Protein AF-A0A1W9VLD8-F1 (afdb_monomer_lite)

pLDDT: mean 76.05, std 14.59, range [29.97, 93.88]

Radius of gyration: 17.4 Å; chains: 1; bounding box: 50×34×49 Å

Sequence (156 aa):
IGITAYVAAEIGIAAWIVEFLQKVKDFSVIKSSLYLSVYFGFLMIGRLIGSTFVDRSGVYVSKEYSIILPLTGLFLSILFPTMMASASERNPENKGKIFGILFFFAGLGGMLGPWGVGRVAHLYGIKTGMLVPPIFLMILVSTLFIIGRNKKVVKV

Foldseek 3Di:
DLLLLLLLLLLLCLVCQLVCCCPPVVDDSVVSVVVSVVSVVLLVVLQVVLVCVCVVVVPLPPVVCPLVQCVPVSRSSNPLVSVLVNQCVVPVPCSVVSVVVSVVSSVNSNVCNNVQLVVCCVPPNNVRSNVSSVVSVVVSNVVSVVSVVPPPDPDD

Structure (mmCIF, N/CA/C/O backbone):
data_AF-A0A1W9VLD8-F1
#
_entry.id   AF-A0A1W9VLD8-F1
#
loop_
_atom_site.group_PDB
_atom_site.id
_atom_site.type_symbol
_atom_site.label_atom_id
_atom_site.label_alt_id
_atom_site.label_comp_id
_atom_site.label_asym_id
_atom_site.label_entity_id
_atom_site.label_seq_id
_atom_site.pdbx_PDB_ins_code
_atom_site.Cartn_x
_atom_site.Cartn_y
_atom_site.Cartn_z
_atom_site.occupancy
_atom_site.B_iso_or_equiv
_atom_site.auth_seq_id
_atom_site.auth_comp_id
_atom_site.auth_asym_id
_atom_site.auth_atom_id
_atom_site.pdbx_PDB_model_num
ATOM 1 N N . ILE A 1 1 ? -8.960 -10.854 6.981 1.00 67.94 1 ILE A N 1
ATOM 2 C CA . ILE A 1 1 ? -9.071 -10.857 5.498 1.00 67.94 1 ILE A CA 1
ATOM 3 C C . ILE A 1 1 ? -8.883 -9.454 4.929 1.00 67.94 1 ILE A C 1
ATOM 5 O O . ILE A 1 1 ? -7.918 -9.271 4.205 1.00 67.94 1 ILE A O 1
ATOM 9 N N . GLY A 1 2 ? -9.709 -8.462 5.299 1.00 74.44 2 GLY A N 1
ATOM 10 C CA . GLY A 1 2 ? -9.562 -7.082 4.797 1.00 74.44 2 GLY A CA 1
ATOM 11 C C . GLY A 1 2 ? -8.152 -6.494 4.974 1.00 74.44 2 GLY A C 1
ATOM 12 O O . GLY A 1 2 ? -7.536 -6.101 3.992 1.00 74.44 2 GLY A O 1
ATOM 13 N N . ILE A 1 3 ? -7.589 -6.539 6.192 1.00 78.19 3 ILE A N 1
ATOM 14 C CA . ILE A 1 3 ? -6.218 -6.054 6.460 1.00 78.19 3 ILE A CA 1
ATOM 15 C C . ILE A 1 3 ? -5.143 -6.791 5.649 1.00 78.19 3 ILE A C 1
ATOM 17 O O . ILE A 1 3 ? -4.232 -6.170 5.121 1.00 78.19 3 ILE A O 1
ATOM 21 N N . THR A 1 4 ? -5.275 -8.107 5.488 1.00 85.06 4 THR A N 1
ATOM 22 C CA . THR A 1 4 ? -4.343 -8.930 4.708 1.00 85.06 4 THR A CA 1
ATOM 23 C C . THR A 1 4 ? -4.366 -8.547 3.232 1.00 85.06 4 THR A C 1
ATOM 25 O O . THR A 1 4 ? -3.312 -8.358 2.640 1.00 85.06 4 THR A O 1
ATOM 28 N N . ALA A 1 5 ? -5.556 -8.398 2.642 1.00 83.06 5 ALA A N 1
ATOM 29 C CA . ALA A 1 5 ? -5.709 -8.018 1.239 1.00 83.06 5 ALA A CA 1
ATOM 30 C C . ALA A 1 5 ? -5.198 -6.592 0.979 1.00 83.06 5 ALA A C 1
ATOM 32 O O . ALA A 1 5 ? -4.501 -6.358 -0.004 1.00 83.06 5 ALA A O 1
ATOM 33 N N . TYR A 1 6 ? -5.474 -5.662 1.897 1.00 82.94 6 TYR A N 1
ATOM 34 C CA . TYR A 1 6 ? -4.925 -4.307 1.860 1.00 82.94 6 TYR A CA 1
ATOM 35 C C . TYR A 1 6 ? -3.390 -4.311 1.825 1.00 82.94 6 TYR A C 1
ATOM 37 O O . TYR A 1 6 ? -2.797 -3.790 0.881 1.00 82.94 6 TYR A O 1
ATOM 45 N N . VAL A 1 7 ? -2.750 -4.944 2.817 1.00 85.69 7 VAL A N 1
ATOM 46 C CA . VAL A 1 7 ? -1.283 -4.958 2.920 1.00 85.69 7 VAL A CA 1
ATOM 47 C C . VAL A 1 7 ? -0.659 -5.727 1.753 1.00 85.69 7 VAL A C 1
ATOM 49 O O . VAL A 1 7 ? 0.381 -5.321 1.244 1.00 85.69 7 VAL A O 1
ATOM 52 N N . ALA A 1 8 ? -1.308 -6.789 1.265 1.00 86.88 8 ALA A N 1
ATOM 53 C CA . ALA A 1 8 ? -0.861 -7.499 0.069 1.00 86.88 8 ALA A CA 1
ATOM 54 C C . ALA A 1 8 ? -0.858 -6.607 -1.178 1.00 86.88 8 ALA A C 1
ATOM 56 O O . ALA A 1 8 ? 0.100 -6.642 -1.949 1.00 86.88 8 ALA A O 1
ATOM 57 N N . ALA A 1 9 ? -1.892 -5.785 -1.369 1.00 86.12 9 ALA A N 1
ATOM 58 C CA . ALA A 1 9 ? -1.932 -4.842 -2.480 1.00 86.12 9 ALA A CA 1
ATOM 59 C C . ALA A 1 9 ? -0.868 -3.741 -2.331 1.00 86.12 9 ALA A C 1
ATOM 61 O O . ALA A 1 9 ? -0.111 -3.490 -3.267 1.00 86.12 9 ALA A O 1
ATOM 62 N N . GLU A 1 10 ? -0.787 -3.110 -1.156 1.00 85.19 10 GLU A N 1
ATOM 63 C CA . GLU A 1 10 ? 0.147 -2.010 -0.871 1.00 85.19 10 GLU A CA 1
ATOM 64 C C . GLU A 1 10 ? 1.605 -2.454 -1.052 1.00 85.19 10 GLU A C 1
ATOM 66 O O . GLU A 1 10 ? 2.343 -1.908 -1.874 1.00 85.19 10 GLU A O 1
ATOM 71 N N . ILE A 1 11 ? 2.007 -3.507 -0.338 1.00 88.00 11 ILE A N 1
ATOM 72 C CA . ILE A 1 11 ? 3.388 -3.997 -0.351 1.00 88.00 11 ILE A CA 1
ATOM 73 C C . ILE A 1 11 ? 3.711 -4.698 -1.676 1.00 88.00 11 ILE A C 1
ATOM 75 O O . ILE A 1 11 ? 4.834 -4.590 -2.164 1.00 88.00 11 ILE A O 1
ATOM 79 N N . GLY A 1 12 ? 2.732 -5.356 -2.307 1.00 86.38 12 GLY A N 1
ATOM 80 C CA . GLY A 1 12 ? 2.895 -5.958 -3.631 1.00 86.38 12 GLY A CA 1
ATOM 81 C C . GLY A 1 12 ? 3.235 -4.934 -4.716 1.00 86.38 12 GLY A C 1
ATOM 82 O O . GLY A 1 12 ? 4.151 -5.173 -5.502 1.00 86.38 12 GLY A O 1
ATOM 83 N N . ILE A 1 13 ? 2.557 -3.778 -4.733 1.00 87.06 13 ILE A N 1
ATOM 84 C CA . ILE A 1 13 ? 2.878 -2.676 -5.659 1.00 87.06 13 ILE A CA 1
ATOM 85 C C . ILE A 1 13 ? 4.251 -2.100 -5.327 1.00 87.06 13 ILE A C 1
ATOM 87 O O . ILE A 1 13 ? 5.087 -1.980 -6.221 1.00 87.06 13 ILE A O 1
ATOM 91 N N . ALA A 1 14 ? 4.497 -1.769 -4.057 1.00 88.06 14 ALA A N 1
ATOM 92 C CA . ALA A 1 14 ? 5.746 -1.141 -3.635 1.00 88.06 14 ALA A CA 1
ATOM 93 C C . ALA A 1 14 ? 6.980 -1.992 -3.981 1.00 88.06 14 ALA A C 1
ATOM 95 O O . ALA A 1 14 ? 7.992 -1.454 -4.425 1.00 88.06 14 ALA A O 1
ATOM 96 N N . ALA A 1 15 ? 6.884 -3.315 -3.830 1.00 89.19 15 ALA A N 1
ATOM 97 C CA . ALA A 1 15 ? 7.985 -4.231 -4.115 1.00 89.19 15 ALA A CA 1
ATOM 98 C C . ALA A 1 15 ? 8.324 -4.335 -5.613 1.00 89.19 15 ALA A C 1
ATOM 100 O O . ALA A 1 15 ? 9.487 -4.522 -5.957 1.00 89.19 15 ALA A O 1
ATOM 101 N N . TRP A 1 16 ? 7.335 -4.201 -6.504 1.00 89.38 16 TRP A N 1
ATOM 102 C CA . TRP A 1 16 ? 7.502 -4.511 -7.931 1.00 89.38 16 TRP A CA 1
ATOM 103 C C . TRP A 1 16 ? 7.372 -3.308 -8.873 1.00 89.38 16 TRP A C 1
ATOM 105 O O . TRP A 1 16 ? 7.693 -3.429 -10.055 1.00 89.38 16 TRP A O 1
ATOM 115 N N . ILE A 1 17 ? 6.967 -2.131 -8.383 1.00 87.12 17 ILE A N 1
ATOM 116 C CA . ILE A 1 17 ? 6.812 -0.921 -9.210 1.00 87.12 17 ILE A CA 1
ATOM 117 C C . ILE A 1 17 ? 8.125 -0.499 -9.882 1.00 87.12 17 ILE A C 1
ATOM 119 O O . ILE A 1 17 ? 8.116 -0.129 -11.054 1.00 87.12 17 ILE A O 1
ATOM 123 N N . VAL A 1 18 ? 9.258 -0.604 -9.181 1.00 88.94 18 VAL A N 1
ATOM 124 C CA . VAL A 1 18 ? 10.576 -0.248 -9.731 1.00 88.94 18 VAL A CA 1
ATOM 125 C C . VAL A 1 18 ? 10.960 -1.204 -10.854 1.00 88.94 18 VAL A C 1
ATOM 127 O O . VAL A 1 18 ? 11.337 -0.762 -11.936 1.00 88.94 18 VAL A O 1
ATOM 130 N N . GLU A 1 19 ? 10.816 -2.508 -10.625 1.00 87.50 19 GLU A N 1
ATOM 131 C CA . GLU A 1 19 ? 11.157 -3.524 -11.618 1.00 87.50 19 GLU A CA 1
ATOM 132 C C . GLU A 1 19 ? 10.239 -3.453 -12.846 1.00 87.50 19 GLU A C 1
ATOM 134 O O . GLU A 1 19 ? 10.709 -3.563 -13.979 1.00 87.50 19 GLU A O 1
ATOM 139 N N . PHE A 1 20 ? 8.945 -3.187 -12.645 1.00 87.12 20 PHE A N 1
ATOM 140 C CA . PHE A 1 20 ? 8.005 -2.934 -13.733 1.00 87.12 20 PHE A CA 1
ATOM 141 C C . PHE A 1 20 ? 8.412 -1.710 -14.563 1.00 87.12 20 PHE A C 1
ATOM 143 O O . PHE A 1 20 ? 8.457 -1.794 -15.790 1.00 87.12 20 PHE A O 1
ATOM 150 N N . LEU A 1 21 ? 8.748 -0.584 -13.929 1.00 84.94 21 LEU A N 1
ATOM 151 C CA . LEU A 1 21 ? 9.158 0.628 -14.647 1.00 84.94 21 LEU A CA 1
ATOM 152 C C . LEU A 1 21 ? 10.473 0.434 -15.414 1.00 84.94 21 LEU A C 1
ATOM 154 O O . LEU A 1 21 ? 10.600 0.920 -16.536 1.00 84.94 21 LEU A O 1
ATOM 158 N N . GLN A 1 22 ? 11.416 -0.325 -14.861 1.00 87.38 22 GLN A N 1
ATOM 159 C CA . GLN A 1 22 ? 12.677 -0.616 -15.539 1.00 87.38 22 GLN A CA 1
ATOM 160 C C . GLN A 1 22 ? 12.489 -1.578 -16.717 1.00 87.38 22 GLN A C 1
ATOM 162 O O . GLN A 1 22 ? 12.915 -1.270 -17.821 1.00 87.38 22 GLN A O 1
ATOM 167 N N . LYS A 1 23 ? 11.827 -2.725 -16.513 1.00 84.81 23 LYS A N 1
ATOM 168 C CA . LYS A 1 23 ? 11.756 -3.800 -17.521 1.00 84.81 23 LYS A CA 1
ATOM 169 C C . LYS A 1 23 ? 10.638 -3.638 -18.551 1.00 84.81 23 LYS A C 1
ATOM 171 O O . LYS A 1 23 ? 10.687 -4.277 -19.596 1.00 84.81 23 LYS A O 1
ATOM 176 N N . VAL A 1 24 ? 9.593 -2.864 -18.252 1.00 83.69 24 VAL A N 1
ATOM 177 C CA . VAL A 1 24 ? 8.439 -2.685 -19.158 1.00 83.69 24 VAL A CA 1
ATOM 178 C C . VAL A 1 24 ? 8.418 -1.305 -19.804 1.00 83.69 24 VAL A C 1
ATOM 180 O O . VAL A 1 24 ? 7.907 -1.165 -20.915 1.00 83.69 24 VAL A O 1
ATOM 183 N N . LYS A 1 25 ? 8.892 -0.280 -19.092 1.00 77.62 25 LYS A N 1
ATOM 184 C CA . LYS A 1 25 ? 8.874 1.112 -19.560 1.00 77.62 25 LYS A CA 1
ATOM 185 C C . LYS A 1 25 ? 10.266 1.632 -19.938 1.00 77.62 25 LYS A C 1
ATOM 187 O O . LYS A 1 25 ? 10.347 2.787 -20.341 1.00 77.62 25 LYS A O 1
ATOM 192 N N . ASP A 1 26 ? 11.316 0.811 -19.809 1.00 83.31 26 ASP A N 1
ATOM 193 C CA . ASP A 1 26 ? 12.721 1.159 -20.085 1.00 83.31 26 ASP A CA 1
ATOM 194 C C . ASP A 1 26 ? 13.187 2.427 -19.344 1.00 83.31 26 ASP A C 1
ATOM 196 O O . ASP A 1 26 ? 13.987 3.229 -19.833 1.00 83.31 26 ASP A O 1
ATOM 200 N N . PHE A 1 27 ? 12.654 2.656 -18.140 1.00 86.25 27 PHE A N 1
ATOM 201 C CA . PHE A 1 27 ? 13.038 3.805 -17.326 1.00 86.25 27 PHE A CA 1
ATOM 202 C C . PHE A 1 27 ? 14.368 3.557 -16.617 1.00 86.25 27 PHE A C 1
ATOM 204 O O . PHE A 1 27 ? 14.668 2.452 -16.170 1.00 86.25 27 PHE A O 1
ATOM 211 N N . SER A 1 28 ? 15.153 4.624 -16.436 1.00 89.69 28 SER A N 1
ATOM 212 C CA . SER A 1 28 ? 16.390 4.546 -15.659 1.00 89.69 28 SER A CA 1
ATOM 213 C C . SER A 1 28 ? 16.116 4.192 -14.194 1.00 89.69 28 SER A C 1
ATOM 215 O O . SER A 1 28 ? 15.028 4.442 -13.659 1.00 89.69 28 SER A O 1
ATOM 217 N N . VAL A 1 29 ? 17.139 3.660 -13.518 1.00 88.19 29 VAL A N 1
ATOM 218 C CA . VAL A 1 29 ? 17.086 3.338 -12.083 1.00 88.19 29 VAL A CA 1
ATOM 219 C C . VAL A 1 29 ? 16.680 4.568 -11.267 1.00 88.19 29 VAL A C 1
ATOM 221 O O . VAL A 1 29 ? 15.807 4.476 -10.412 1.00 88.19 29 VAL A O 1
ATOM 224 N N . ILE A 1 30 ? 17.229 5.742 -11.600 1.00 89.69 30 ILE A N 1
ATOM 225 C CA . ILE A 1 30 ? 16.951 7.006 -10.900 1.00 89.69 30 ILE A CA 1
ATOM 226 C C . ILE A 1 30 ? 15.476 7.400 -11.037 1.00 89.69 30 ILE A C 1
ATOM 228 O O . ILE A 1 30 ? 14.821 7.680 -10.033 1.00 89.69 30 ILE A O 1
ATOM 232 N N . LYS A 1 31 ? 14.927 7.383 -12.263 1.00 82.50 31 LYS A N 1
ATOM 233 C CA . LYS A 1 31 ? 13.511 7.712 -12.489 1.00 82.50 31 LYS A CA 1
ATOM 234 C C . LYS A 1 31 ? 12.601 6.718 -11.766 1.00 82.50 31 LYS A C 1
ATOM 236 O O . LYS A 1 31 ? 11.660 7.133 -11.103 1.00 82.50 31 LYS A O 1
ATOM 241 N N . SER A 1 32 ? 12.903 5.424 -11.836 1.00 83.88 32 SER A N 1
ATOM 242 C CA . SER A 1 32 ? 12.084 4.369 -11.221 1.00 83.88 32 SER A CA 1
ATOM 243 C C . SER A 1 32 ? 12.075 4.445 -9.690 1.00 83.88 32 SER A C 1
ATOM 245 O O . SER A 1 32 ? 11.014 4.342 -9.076 1.00 83.88 32 SER A O 1
ATOM 247 N N . SER A 1 33 ? 13.228 4.704 -9.069 1.00 87.00 33 SER A N 1
ATOM 248 C CA . SER A 1 33 ? 13.322 4.917 -7.621 1.00 87.00 33 SER A CA 1
ATOM 249 C C . SER A 1 33 ? 12.602 6.190 -7.176 1.00 87.00 33 SER A C 1
ATOM 251 O O . SER A 1 33 ? 11.979 6.193 -6.118 1.00 87.00 33 SER A O 1
ATOM 253 N N . LEU A 1 34 ? 12.608 7.251 -7.995 1.00 90.31 34 LEU A N 1
ATOM 254 C CA . LEU A 1 34 ? 11.814 8.450 -7.722 1.00 90.31 34 LEU A CA 1
ATOM 255 C C . LEU A 1 34 ? 10.312 8.131 -7.676 1.00 90.31 34 LEU A C 1
ATOM 257 O O . LEU A 1 34 ? 9.637 8.585 -6.758 1.00 90.31 34 LEU A O 1
ATOM 261 N N . TYR A 1 35 ? 9.789 7.321 -8.605 1.00 84.81 35 TYR A N 1
ATOM 262 C CA . TYR A 1 35 ? 8.383 6.890 -8.566 1.00 84.81 35 TYR A CA 1
ATOM 263 C C . TYR A 1 35 ? 8.044 6.097 -7.297 1.00 84.81 35 TYR A C 1
ATOM 265 O O . TYR A 1 35 ? 6.966 6.295 -6.738 1.00 84.81 35 TYR A O 1
ATOM 273 N N . LEU A 1 36 ? 8.951 5.243 -6.809 1.00 88.06 36 LEU A N 1
ATOM 274 C CA . LEU A 1 36 ? 8.767 4.538 -5.535 1.00 88.06 36 LEU A CA 1
ATOM 275 C C . LEU A 1 36 ? 8.727 5.510 -4.345 1.00 88.06 36 LEU A C 1
ATOM 277 O O . LEU A 1 36 ? 7.856 5.401 -3.481 1.00 88.06 36 LEU A O 1
ATOM 281 N N . SER A 1 37 ? 9.627 6.492 -4.314 1.00 89.12 37 SER A N 1
ATOM 282 C CA . SER A 1 37 ? 9.623 7.534 -3.281 1.00 89.12 37 SER A CA 1
ATOM 283 C C . SER A 1 37 ? 8.343 8.364 -3.321 1.00 89.12 37 SER A C 1
ATOM 285 O O . SER A 1 37 ? 7.747 8.628 -2.281 1.00 89.12 37 SER A O 1
ATOM 287 N N . VAL A 1 38 ? 7.883 8.734 -4.519 1.00 87.44 38 VAL A N 1
ATOM 288 C CA . VAL A 1 38 ? 6.614 9.443 -4.722 1.00 87.44 38 VAL A CA 1
ATOM 289 C C . VAL A 1 38 ? 5.441 8.587 -4.242 1.00 87.44 38 VAL A C 1
ATOM 291 O O . VAL A 1 38 ? 4.581 9.106 -3.537 1.00 87.44 38 VAL A O 1
ATOM 294 N N . TYR A 1 39 ? 5.426 7.284 -4.538 1.00 86.00 39 TYR A N 1
ATOM 295 C CA . TYR A 1 39 ? 4.402 6.355 -4.050 1.00 86.00 39 TYR A CA 1
ATOM 296 C C . TYR A 1 39 ? 4.289 6.386 -2.517 1.00 86.00 39 TYR A C 1
ATOM 298 O O . TYR A 1 39 ? 3.206 6.644 -1.988 1.00 86.00 39 TYR A O 1
ATOM 306 N N . PHE A 1 40 ? 5.402 6.215 -1.796 1.00 85.12 40 PHE A N 1
ATOM 307 C CA . PHE A 1 40 ? 5.394 6.293 -0.331 1.00 85.12 40 PHE A CA 1
ATOM 308 C C . PHE A 1 40 ? 5.128 7.709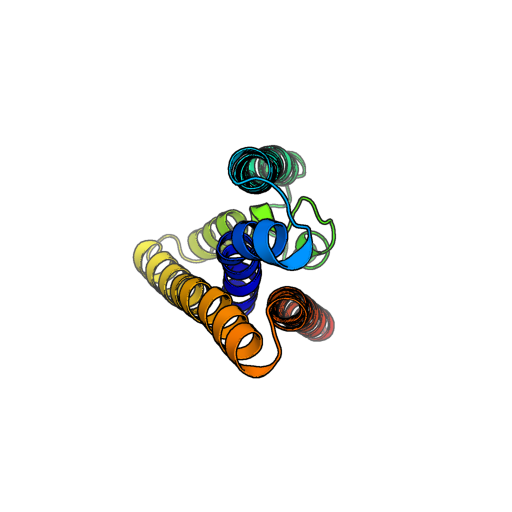 0.198 1.00 85.12 40 PHE A C 1
ATOM 310 O O . PHE A 1 40 ? 4.497 7.856 1.244 1.00 85.12 40 PHE A O 1
ATOM 317 N N . GLY A 1 41 ? 5.553 8.749 -0.522 1.00 85.94 41 GLY A N 1
ATOM 318 C CA . GLY A 1 41 ? 5.273 10.144 -0.183 1.00 85.94 41 GLY A CA 1
ATOM 319 C C . GLY A 1 41 ? 3.778 10.456 -0.218 1.00 85.94 41 GLY A C 1
ATOM 320 O O . GLY A 1 41 ? 3.227 10.951 0.763 1.00 85.94 41 GLY A O 1
ATOM 321 N N . PHE A 1 42 ? 3.090 10.087 -1.301 1.00 83.25 42 PHE A N 1
ATOM 322 C CA . PHE A 1 42 ? 1.632 10.205 -1.392 1.00 83.25 42 PHE A CA 1
ATOM 323 C C . PHE A 1 42 ? 0.921 9.358 -0.339 1.00 83.25 42 PHE A C 1
ATOM 325 O O . PHE A 1 42 ? -0.075 9.800 0.231 1.00 83.25 42 PHE A O 1
ATOM 332 N N . LEU A 1 43 ? 1.447 8.170 -0.039 1.00 81.81 43 LEU A N 1
ATOM 333 C CA . LEU A 1 43 ? 0.904 7.303 1.000 1.00 81.81 43 LEU A CA 1
ATOM 334 C C . LEU A 1 43 ? 1.012 7.941 2.392 1.00 81.81 43 LEU A C 1
ATOM 336 O O . LEU A 1 43 ? 0.056 7.905 3.165 1.00 81.81 43 LEU A O 1
ATOM 340 N N . MET A 1 44 ? 2.143 8.575 2.699 1.00 83.25 44 MET A N 1
ATOM 341 C CA . MET A 1 44 ? 2.356 9.310 3.946 1.00 83.25 44 MET A CA 1
ATOM 342 C C . MET A 1 44 ? 1.433 10.526 4.051 1.00 83.25 44 MET A C 1
ATOM 344 O O . MET A 1 44 ? 0.775 10.708 5.074 1.00 83.25 44 MET A O 1
ATOM 348 N N . ILE A 1 45 ? 1.337 11.324 2.985 1.00 83.12 45 ILE A N 1
ATOM 349 C CA . ILE A 1 45 ? 0.430 12.478 2.921 1.00 83.12 45 ILE A CA 1
ATOM 350 C C . ILE A 1 45 ? -1.019 12.019 3.118 1.00 83.12 45 ILE A C 1
ATOM 352 O O . ILE A 1 45 ? -1.758 12.622 3.895 1.00 83.12 45 ILE A O 1
ATOM 356 N N . GLY A 1 46 ? -1.412 10.914 2.480 1.00 77.31 46 GLY A N 1
ATOM 357 C CA . GLY A 1 46 ? -2.742 10.338 2.639 1.00 77.31 46 GLY A CA 1
ATOM 358 C C . GLY A 1 46 ? -3.040 9.873 4.054 1.00 77.31 46 GLY A C 1
ATOM 359 O O . GLY A 1 46 ? -4.139 10.118 4.550 1.00 77.31 46 GLY A O 1
ATOM 360 N N . ARG A 1 47 ? -2.049 9.301 4.744 1.00 78.69 47 ARG A N 1
ATOM 361 C CA . ARG A 1 47 ? -2.179 8.937 6.160 1.00 78.69 47 ARG A CA 1
ATOM 362 C C . ARG A 1 47 ? -2.417 10.160 7.037 1.00 78.69 47 ARG A C 1
ATOM 364 O O . ARG A 1 47 ? -3.323 10.116 7.860 1.00 78.69 47 ARG A O 1
ATOM 371 N N . LEU A 1 48 ? -1.654 11.237 6.842 1.00 77.38 48 LEU A N 1
ATOM 372 C CA . LEU A 1 48 ? -1.755 12.454 7.657 1.00 77.38 48 LEU A CA 1
ATOM 373 C C . LEU A 1 48 ? -3.068 13.212 7.425 1.00 77.38 48 LEU A C 1
ATOM 375 O O . LEU A 1 48 ? -3.737 13.602 8.382 1.00 77.38 48 LEU A O 1
ATOM 379 N N . ILE A 1 49 ? -3.448 13.410 6.158 1.00 76.06 49 ILE A N 1
ATOM 380 C CA . ILE A 1 49 ? -4.686 14.115 5.792 1.00 76.06 49 ILE A CA 1
ATOM 381 C C . ILE A 1 49 ? -5.901 13.267 6.164 1.00 76.06 49 ILE A C 1
ATOM 383 O O . ILE A 1 49 ? -6.873 13.778 6.715 1.00 76.06 49 ILE A O 1
ATOM 387 N N . GLY A 1 50 ? -5.845 11.961 5.899 1.00 69.44 50 GLY A N 1
ATOM 388 C CA . GLY A 1 50 ? -6.908 11.043 6.278 1.00 69.44 50 GLY A CA 1
ATOM 389 C C . GLY A 1 50 ? -7.120 11.018 7.790 1.00 69.44 50 GLY A C 1
ATOM 390 O O . GLY A 1 50 ? -8.267 10.971 8.227 1.00 69.44 50 GLY A O 1
ATOM 391 N N . SER A 1 51 ? -6.046 11.066 8.593 1.00 67.81 51 SER A N 1
ATOM 392 C CA . SER A 1 51 ? -6.159 10.903 10.048 1.00 67.81 51 SER A CA 1
ATOM 393 C C . SER A 1 51 ? -6.753 12.144 10.659 1.00 67.81 51 SER A C 1
ATOM 395 O O . SER A 1 51 ? -7.745 12.053 11.369 1.00 67.81 51 SER A O 1
ATOM 397 N N . THR A 1 52 ? -6.259 13.311 10.248 1.00 68.56 52 THR A N 1
ATOM 398 C CA . THR A 1 52 ? -6.873 14.580 10.638 1.00 68.56 52 THR A CA 1
ATOM 399 C C . THR A 1 52 ? -8.317 14.698 10.163 1.00 68.56 52 THR A C 1
ATOM 401 O O . THR A 1 52 ? -9.132 15.253 10.893 1.00 68.56 52 THR A O 1
ATOM 404 N N . PHE A 1 53 ? -8.681 14.172 8.988 1.00 66.31 53 PHE A N 1
ATOM 405 C CA . PHE A 1 53 ? -10.075 14.178 8.540 1.00 66.31 53 PHE A CA 1
ATOM 406 C C . PHE A 1 53 ? -10.970 13.281 9.405 1.00 66.31 53 PHE A C 1
ATOM 408 O O . PHE A 1 53 ? -12.060 13.705 9.786 1.00 66.31 53 PHE A O 1
ATOM 415 N N . VAL A 1 54 ? -10.524 12.069 9.751 1.00 64.31 54 VAL A N 1
ATOM 416 C CA . VAL A 1 54 ? -11.265 11.140 10.627 1.00 64.31 54 VAL A CA 1
ATOM 417 C C . VAL A 1 54 ? -11.400 11.706 12.042 1.00 64.31 54 VAL A C 1
ATOM 419 O O . VAL A 1 54 ? -12.507 11.730 12.579 1.00 64.31 54 VAL A O 1
ATOM 422 N N . ASP A 1 55 ? -10.315 12.247 12.596 1.00 63.75 55 ASP A N 1
ATOM 423 C CA . ASP A 1 55 ? -10.296 12.847 13.932 1.00 63.75 55 ASP A CA 1
ATOM 424 C C . ASP A 1 55 ? -11.200 14.091 13.997 1.00 63.75 55 ASP A C 1
ATOM 426 O O . ASP A 1 55 ? -11.945 14.285 14.956 1.00 63.75 55 ASP A O 1
ATOM 430 N N . ARG A 1 56 ? -11.195 14.928 12.948 1.00 62.56 56 ARG A N 1
ATOM 431 C CA . ARG A 1 56 ? -11.968 16.182 12.902 1.00 62.56 56 ARG A CA 1
ATOM 432 C C . ARG A 1 56 ? -13.438 15.985 12.548 1.00 62.56 56 ARG A C 1
ATOM 434 O O . ARG A 1 56 ? -14.270 16.772 12.986 1.00 62.56 56 ARG A O 1
ATOM 441 N N . SER A 1 57 ? -13.768 14.959 11.765 1.00 55.06 57 SER A N 1
ATOM 442 C CA . SER A 1 57 ? -15.161 14.609 11.447 1.00 55.06 57 SER A CA 1
ATOM 443 C C . SER A 1 57 ? -15.875 13.899 12.599 1.00 55.06 57 SER A C 1
ATOM 445 O O . SER A 1 57 ? -17.068 13.625 12.490 1.00 55.06 57 SER A O 1
ATOM 447 N N . GLY A 1 58 ? -15.177 13.603 13.705 1.00 51.66 58 GLY A N 1
ATOM 448 C CA . GLY A 1 58 ? -15.760 12.894 14.840 1.00 51.66 58 GLY A CA 1
ATOM 449 C C . GLY A 1 58 ? -16.253 11.497 14.464 1.00 51.66 58 GLY A C 1
ATOM 450 O O . GLY A 1 58 ? -17.063 10.921 15.191 1.00 51.66 58 GLY A O 1
ATOM 451 N N . VAL A 1 59 ? -15.773 10.935 13.344 1.00 52.84 59 VAL A N 1
ATOM 452 C CA . VAL A 1 59 ? -16.041 9.551 12.938 1.00 52.84 59 VAL A CA 1
ATOM 453 C C . VAL A 1 59 ? -15.169 8.650 13.812 1.00 52.84 59 VAL A C 1
ATOM 455 O O . VAL A 1 59 ? -14.279 7.939 13.350 1.00 52.84 59 VAL A O 1
ATOM 458 N N . TYR A 1 60 ? -15.456 8.673 15.113 1.00 51.50 60 TYR A N 1
ATOM 459 C CA . TYR A 1 60 ? -15.098 7.649 16.081 1.00 51.50 60 TYR A CA 1
ATOM 460 C C . TYR A 1 60 ? -15.839 6.379 15.697 1.00 51.50 60 TYR A C 1
ATOM 462 O O . TYR A 1 60 ? -16.867 6.048 16.276 1.00 51.50 60 TYR A O 1
ATOM 470 N N . VAL A 1 61 ? -15.376 5.743 14.622 1.00 50.94 61 VAL A N 1
ATOM 471 C CA . VAL A 1 61 ? -15.761 4.425 14.117 1.00 50.94 61 VAL A CA 1
ATOM 472 C C . VAL A 1 61 ? -17.202 4.042 14.461 1.00 50.94 61 VAL A C 1
ATOM 474 O O . VAL A 1 61 ? -17.494 2.963 14.984 1.00 50.94 61 VAL A O 1
ATOM 477 N N . SER A 1 62 ? -18.143 4.926 14.135 1.00 40.16 62 SER A N 1
ATOM 478 C CA . SER A 1 62 ? -19.540 4.545 14.069 1.00 40.16 62 SER A CA 1
ATOM 479 C C . SER A 1 62 ? -19.568 3.517 12.946 1.00 40.16 62 SER A C 1
ATOM 481 O O . SER A 1 62 ? -19.167 3.818 11.818 1.00 40.16 62 SER A O 1
ATOM 483 N N . LYS A 1 63 ? -19.982 2.279 13.252 1.00 49.97 63 LYS A N 1
ATOM 484 C CA . LYS A 1 63 ? -20.039 1.126 12.322 1.00 49.97 63 LYS A CA 1
ATOM 485 C C . LYS A 1 63 ? -20.662 1.460 10.954 1.00 49.97 63 LYS A C 1
ATOM 487 O O . LYS A 1 63 ? -20.583 0.662 10.023 1.00 49.97 63 LYS A O 1
ATOM 492 N N . GLU A 1 64 ? -21.361 2.581 10.852 1.00 46.22 64 GLU A N 1
ATOM 493 C CA . GLU A 1 64 ? -22.059 3.150 9.703 1.00 46.22 64 GLU A CA 1
ATOM 494 C C . GLU A 1 64 ? -21.135 3.638 8.581 1.00 46.22 64 GLU A C 1
ATOM 496 O O . GLU A 1 64 ? -21.424 3.327 7.428 1.00 46.22 64 GLU A O 1
ATOM 501 N N . TYR A 1 65 ? -19.983 4.250 8.884 1.00 47.41 65 TYR A N 1
ATOM 502 C CA . TYR A 1 65 ? -19.139 4.906 7.866 1.00 47.41 65 TYR A CA 1
ATOM 503 C C . TYR A 1 65 ? -17.880 4.119 7.454 1.00 47.41 65 TYR A C 1
ATOM 505 O O . TYR A 1 65 ? -17.179 4.521 6.524 1.00 47.41 65 TYR A O 1
ATOM 513 N N . SER A 1 66 ? -17.619 2.948 8.057 1.00 52.50 66 SER A N 1
ATOM 514 C CA . SER A 1 66 ? -16.458 2.088 7.730 1.00 52.50 66 SER A CA 1
ATOM 515 C C . SER A 1 66 ? -16.403 1.607 6.271 1.00 52.50 66 SER A C 1
ATOM 517 O O . SER A 1 66 ? -15.365 1.121 5.835 1.00 52.50 66 SER A O 1
ATOM 519 N N . ILE A 1 67 ? -17.504 1.718 5.524 1.00 53.47 67 ILE A N 1
ATOM 520 C CA . ILE A 1 67 ? -17.605 1.305 4.114 1.00 53.47 67 ILE A CA 1
ATOM 521 C C . ILE A 1 67 ? -17.265 2.425 3.137 1.00 53.47 67 ILE A C 1
ATOM 523 O O . ILE A 1 67 ? -16.829 2.135 2.029 1.00 53.47 67 ILE A O 1
ATOM 527 N N . ILE A 1 68 ? -17.449 3.684 3.533 1.00 51.00 68 ILE A N 1
ATOM 528 C CA . ILE A 1 68 ? -17.244 4.841 2.651 1.00 51.00 68 ILE A CA 1
ATOM 529 C C . ILE A 1 68 ? -15.776 5.282 2.692 1.00 51.00 68 ILE A C 1
ATOM 531 O O . ILE A 1 68 ? -15.211 5.633 1.660 1.00 51.00 68 ILE A O 1
ATOM 535 N N . LEU A 1 69 ? -15.133 5.161 3.859 1.00 53.94 69 LEU A N 1
ATOM 536 C CA . LEU A 1 69 ? -13.716 5.479 4.064 1.00 53.94 69 LEU A CA 1
ATOM 537 C C . LEU A 1 69 ? -12.760 4.774 3.078 1.00 53.94 69 LEU A C 1
ATOM 539 O O . LEU A 1 69 ? -11.917 5.450 2.512 1.00 53.94 69 LEU A O 1
ATOM 543 N N . PRO A 1 70 ? -12.863 3.466 2.789 1.00 53.97 70 PRO A N 1
ATOM 544 C CA . PRO A 1 70 ? -11.920 2.776 1.903 1.00 53.97 70 PRO A CA 1
ATOM 545 C C . PRO A 1 70 ? -12.077 3.122 0.409 1.00 53.97 70 PRO A C 1
ATOM 547 O O . PRO A 1 70 ? -11.173 2.838 -0.374 1.00 53.97 70 PRO A O 1
ATOM 550 N N . LEU A 1 71 ? -13.225 3.680 -0.004 1.00 51.00 71 LEU A N 1
ATOM 551 C CA . LEU A 1 71 ? -13.568 3.935 -1.414 1.00 51.00 71 LEU A CA 1
ATOM 552 C C . LEU A 1 71 ? -12.943 5.223 -1.964 1.00 51.00 71 LEU A C 1
ATOM 554 O O . LEU A 1 71 ? -12.731 5.357 -3.168 1.00 51.00 71 LEU A O 1
ATOM 558 N N . THR A 1 72 ? -12.607 6.169 -1.097 1.00 53.50 72 THR A N 1
ATOM 559 C CA . THR A 1 72 ? -11.864 7.374 -1.460 1.00 53.50 72 THR A CA 1
ATOM 560 C C . THR A 1 72 ? -10.372 7.026 -1.543 1.00 53.50 72 THR A C 1
ATOM 562 O O . THR A 1 72 ? -9.757 6.739 -0.527 1.00 53.50 72 THR A O 1
ATOM 565 N N . GLY A 1 73 ? -9.761 7.020 -2.734 1.00 51.19 73 GLY A N 1
ATOM 566 C CA . GLY A 1 73 ? -8.409 6.468 -2.981 1.00 51.19 73 GLY A CA 1
ATOM 567 C C . GLY A 1 73 ? -7.249 7.001 -2.113 1.00 51.19 73 GLY A C 1
ATOM 568 O O . GLY A 1 73 ? -6.236 6.323 -1.970 1.00 51.19 73 GLY A O 1
ATOM 569 N N . LEU A 1 74 ? -7.408 8.161 -1.468 1.00 54.22 74 LEU A N 1
ATOM 570 C CA . LEU A 1 74 ? -6.487 8.714 -0.458 1.00 54.22 74 LEU A CA 1
ATOM 571 C C . LEU A 1 74 ? -6.509 7.942 0.884 1.00 54.22 74 LEU A C 1
ATOM 573 O O . LEU A 1 74 ? -5.531 7.941 1.631 1.00 54.22 74 LEU A O 1
ATOM 577 N N . PHE A 1 75 ? -7.597 7.226 1.165 1.00 54.78 75 PHE A N 1
ATOM 578 C CA . PHE A 1 75 ? -7.925 6.607 2.450 1.00 54.78 75 PHE A CA 1
ATOM 579 C C . PHE A 1 75 ? -7.653 5.097 2.511 1.00 54.78 75 PHE A C 1
ATOM 581 O O . PHE A 1 75 ? -7.748 4.512 3.586 1.00 54.78 75 PHE A O 1
ATOM 588 N N . LEU A 1 76 ? -7.233 4.445 1.419 1.00 59.72 76 LEU A N 1
ATOM 589 C CA . LEU A 1 76 ? -6.629 3.109 1.542 1.00 59.72 76 LEU A CA 1
ATOM 590 C C . LEU A 1 76 ? -5.426 3.178 2.498 1.00 59.72 76 LEU A C 1
ATOM 592 O O . LEU A 1 76 ? -5.300 2.344 3.388 1.00 59.72 76 LEU A O 1
ATOM 596 N N . SER A 1 77 ? -4.630 4.249 2.398 1.00 65.81 77 SER A N 1
ATOM 597 C CA . SER A 1 77 ? -3.439 4.483 3.224 1.00 65.81 77 SER A CA 1
ATOM 598 C C . SER A 1 77 ? -3.710 4.521 4.738 1.00 65.81 77 SER A C 1
ATOM 600 O O . SER A 1 77 ? -2.823 4.164 5.521 1.00 65.81 77 SER A O 1
ATOM 602 N N . ILE A 1 78 ? -4.922 4.918 5.161 1.00 70.31 78 ILE A N 1
ATOM 603 C CA . ILE A 1 78 ? -5.293 5.055 6.576 1.00 70.31 78 ILE A CA 1
ATOM 604 C C . ILE A 1 78 ? -5.963 3.818 7.175 1.00 70.31 78 ILE A C 1
ATOM 606 O O . ILE A 1 78 ? -6.137 3.725 8.390 1.00 70.31 78 ILE A O 1
ATOM 610 N N . LEU A 1 79 ? -6.299 2.820 6.357 1.00 72.31 79 LEU A N 1
ATOM 611 C CA . LEU A 1 79 ? -6.983 1.626 6.847 1.00 72.31 79 LEU A CA 1
ATOM 612 C C . LEU A 1 79 ? -6.224 0.951 7.986 1.00 72.31 79 LEU A C 1
ATOM 614 O O . LEU A 1 79 ? -6.839 0.519 8.957 1.00 72.31 79 LEU A O 1
ATOM 618 N N . PHE A 1 80 ? -4.896 0.895 7.896 1.00 75.25 80 PHE A N 1
ATOM 619 C CA . PHE A 1 80 ? -4.072 0.274 8.924 1.00 75.25 80 PHE A CA 1
ATOM 620 C C . PHE A 1 80 ? -4.185 0.976 10.295 1.00 75.25 80 PHE A C 1
ATOM 622 O O . PHE A 1 80 ? -4.656 0.329 11.236 1.00 75.25 80 PHE A O 1
ATOM 629 N N . PRO A 1 81 ? -3.836 2.272 10.455 1.00 72.25 81 PRO A N 1
ATOM 630 C CA . PRO A 1 81 ? -3.954 2.950 11.748 1.00 72.25 81 PRO A CA 1
ATOM 631 C C . PRO A 1 81 ? -5.400 3.042 12.258 1.00 72.25 81 PRO A C 1
ATOM 633 O O . PRO A 1 81 ? -5.617 2.848 13.452 1.00 72.25 81 PRO A O 1
ATOM 636 N N . THR A 1 82 ? -6.402 3.241 11.394 1.00 74.00 82 THR A N 1
ATOM 637 C CA . THR A 1 82 ? -7.810 3.292 11.833 1.00 74.00 82 THR A CA 1
ATOM 638 C C . THR A 1 82 ? -8.319 1.933 12.316 1.00 74.00 82 THR A C 1
ATOM 640 O O . THR A 1 82 ? -9.015 1.867 13.329 1.00 74.00 82 THR A O 1
ATOM 643 N N . MET A 1 83 ? -7.963 0.829 11.645 1.00 72.94 83 MET A N 1
ATOM 644 C CA . MET A 1 83 ? -8.307 -0.516 12.129 1.00 72.94 83 MET A CA 1
ATOM 645 C C . MET A 1 83 ? -7.638 -0.812 13.471 1.00 72.94 83 MET A C 1
ATOM 647 O O . MET A 1 83 ? -8.280 -1.387 14.349 1.00 72.94 83 MET A O 1
ATOM 651 N N . MET A 1 84 ? -6.379 -0.405 13.642 1.00 75.25 84 MET A N 1
ATOM 652 C CA . MET A 1 84 ? -5.641 -0.571 14.895 1.00 75.25 84 MET A CA 1
ATOM 653 C C . MET A 1 84 ? -6.289 0.225 16.031 1.00 75.25 84 MET A C 1
ATOM 655 O O . MET A 1 84 ? -6.581 -0.350 17.080 1.00 75.25 84 MET A O 1
ATOM 659 N N . ALA A 1 85 ? -6.584 1.508 15.804 1.00 74.94 85 ALA A N 1
ATOM 660 C CA . ALA A 1 85 ? -7.278 2.362 16.764 1.00 74.94 85 ALA A CA 1
ATOM 661 C C . ALA A 1 85 ? -8.634 1.755 17.156 1.00 74.94 85 ALA A C 1
ATOM 663 O O . ALA A 1 85 ? -8.832 1.408 18.322 1.00 74.94 85 ALA A O 1
ATOM 664 N N . SER A 1 86 ? -9.493 1.471 16.169 1.00 69.94 86 SER A N 1
ATOM 665 C CA . SER A 1 86 ? -10.827 0.898 16.390 1.00 69.94 86 SER A CA 1
ATOM 666 C C . SER A 1 86 ? -10.804 -0.422 17.155 1.00 69.94 86 SER A C 1
ATOM 668 O O . SER A 1 86 ? -11.632 -0.664 18.036 1.00 69.94 86 SER A O 1
ATOM 670 N N . ALA A 1 87 ? -9.878 -1.313 16.801 1.00 73.44 87 ALA A N 1
ATOM 671 C CA . ALA A 1 87 ? -9.784 -2.610 17.445 1.00 73.44 87 ALA A CA 1
ATOM 672 C C . ALA A 1 87 ? -9.288 -2.472 18.892 1.00 73.44 87 ALA A C 1
ATOM 674 O O . ALA A 1 87 ? -9.805 -3.153 19.775 1.00 73.44 87 ALA A O 1
ATOM 675 N N . SER A 1 88 ? -8.336 -1.568 19.147 1.00 71.75 88 SER A N 1
ATOM 676 C CA . SER A 1 88 ? -7.773 -1.332 20.482 1.00 71.75 88 SER A CA 1
ATOM 677 C C . SER A 1 88 ? -8.725 -0.612 21.443 1.00 71.75 88 SER A C 1
ATOM 679 O O . SER A 1 88 ? -8.661 -0.848 22.649 1.00 71.75 88 SER A O 1
ATOM 681 N N . GLU A 1 89 ? -9.630 0.221 20.924 1.00 74.50 89 GLU A N 1
ATOM 682 C CA . GLU A 1 89 ? -10.650 0.923 21.715 1.00 74.50 89 GLU A CA 1
ATOM 683 C C . GLU A 1 89 ? -11.758 -0.018 22.198 1.00 74.50 89 GLU A C 1
ATOM 685 O O . GLU A 1 89 ? -12.289 0.166 23.289 1.00 74.50 89 GLU A O 1
ATOM 690 N N . ARG A 1 90 ? -12.083 -1.065 21.426 1.00 69.44 90 ARG A N 1
ATOM 691 C CA . ARG A 1 90 ? -13.138 -2.025 21.795 1.00 69.44 90 ARG A CA 1
ATOM 692 C C . ARG A 1 90 ? -12.784 -2.915 22.980 1.00 69.44 90 ARG A C 1
ATOM 694 O O . ARG A 1 90 ? -13.695 -3.386 23.644 1.00 69.44 90 ARG A O 1
ATOM 701 N N . ASN A 1 91 ? -11.499 -3.175 23.225 1.00 70.62 91 ASN A N 1
ATOM 702 C CA . ASN A 1 91 ? -11.045 -3.946 24.388 1.00 70.62 91 ASN A CA 1
ATOM 703 C C . ASN A 1 91 ? -9.738 -3.349 24.943 1.00 70.62 91 ASN A C 1
ATOM 705 O O . ASN A 1 91 ? -8.647 -3.851 24.640 1.00 70.62 91 ASN A O 1
ATOM 709 N N . PRO A 1 92 ? -9.829 -2.287 25.766 1.00 71.69 92 PRO A N 1
ATOM 710 C CA . PRO A 1 92 ? -8.665 -1.562 26.280 1.00 71.69 92 PRO A CA 1
ATOM 711 C C . PRO A 1 92 ? -7.720 -2.414 27.140 1.00 71.69 92 PRO A C 1
ATOM 713 O O . PRO A 1 92 ? -6.527 -2.130 27.204 1.00 71.69 92 PRO A O 1
ATOM 716 N N . GLU A 1 93 ? -8.240 -3.469 27.765 1.00 79.00 93 GLU A N 1
ATOM 717 C CA . GLU A 1 93 ? -7.514 -4.437 28.600 1.00 79.00 93 GLU A CA 1
ATOM 718 C C . GLU A 1 93 ? -6.584 -5.378 27.810 1.00 79.00 93 GLU A C 1
ATOM 720 O O . GLU A 1 93 ? -5.621 -5.905 28.357 1.00 79.00 93 GLU A O 1
ATOM 725 N N . ASN A 1 94 ? -6.834 -5.578 26.509 1.00 84.19 94 ASN A N 1
ATOM 726 C CA . ASN A 1 94 ? -6.170 -6.601 25.691 1.00 84.19 94 ASN A CA 1
ATOM 727 C C . ASN A 1 94 ? -5.481 -6.019 24.436 1.00 84.19 94 ASN A C 1
ATOM 729 O O . ASN A 1 94 ? -5.239 -6.745 23.465 1.00 84.19 94 ASN A O 1
ATOM 733 N N . LYS A 1 95 ? -5.116 -4.725 24.443 1.00 79.12 95 LYS A N 1
ATOM 734 C CA . LYS A 1 95 ? -4.520 -4.012 23.287 1.00 79.12 95 LYS A CA 1
ATOM 735 C C . LYS A 1 95 ? -3.352 -4.764 22.643 1.00 79.12 95 LYS A C 1
ATOM 737 O O . LYS A 1 95 ? -3.308 -4.893 21.422 1.00 79.12 95 LYS A O 1
ATOM 742 N N . GLY A 1 96 ? -2.449 -5.322 23.455 1.00 83.31 96 GLY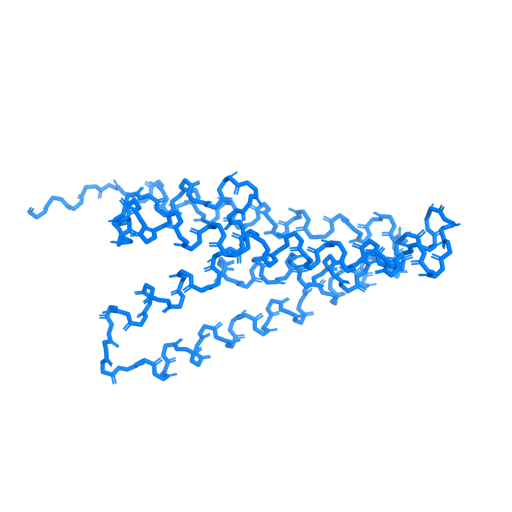 A N 1
ATOM 743 C CA . GLY A 1 96 ? -1.287 -6.073 22.965 1.00 83.31 96 GLY A CA 1
ATOM 744 C C . GLY A 1 96 ? -1.661 -7.310 22.139 1.00 83.31 96 GLY A C 1
ATOM 745 O O . GLY A 1 96 ? -1.095 -7.526 21.069 1.00 83.31 96 GLY A O 1
ATOM 746 N N . LYS A 1 97 ? -2.664 -8.086 22.575 1.00 83.88 97 LYS A N 1
ATOM 747 C CA . LYS A 1 97 ? -3.148 -9.264 21.830 1.00 83.88 97 LYS A CA 1
ATOM 748 C C . LYS A 1 97 ? -3.807 -8.863 20.510 1.00 83.88 97 LYS A C 1
ATOM 750 O O . LYS A 1 97 ? -3.583 -9.507 19.488 1.00 83.88 97 LYS A O 1
ATOM 755 N N . ILE A 1 98 ? -4.590 -7.784 20.528 1.00 82.38 98 ILE A N 1
ATOM 756 C CA . ILE A 1 98 ? -5.280 -7.263 19.342 1.00 82.38 98 ILE A CA 1
ATOM 757 C C . ILE A 1 98 ? -4.275 -6.796 18.295 1.00 82.38 98 ILE A C 1
ATOM 759 O O . ILE A 1 98 ? -4.364 -7.199 17.136 1.00 82.38 98 ILE A O 1
ATOM 763 N N . PHE A 1 99 ? -3.286 -6.006 18.708 1.00 84.00 99 PHE A N 1
ATOM 764 C CA . PHE A 1 99 ? -2.204 -5.592 17.826 1.00 84.00 99 PHE A CA 1
ATOM 765 C C . PHE A 1 99 ? -1.428 -6.793 17.291 1.00 84.00 99 PHE A C 1
ATOM 767 O O . PHE A 1 99 ? -1.209 -6.860 16.086 1.00 84.00 99 PHE A O 1
ATOM 774 N N . GLY A 1 100 ? -1.099 -7.778 18.132 1.00 87.25 100 GLY A N 1
ATOM 775 C CA . GLY A 1 100 ? -0.413 -8.999 17.698 1.00 87.25 100 GLY A CA 1
ATOM 776 C C . GLY A 1 100 ? -1.153 -9.741 16.580 1.00 87.25 100 GLY A C 1
ATOM 777 O O . GLY A 1 100 ? -0.560 -10.066 15.553 1.00 87.25 100 GLY A O 1
ATOM 778 N N . ILE A 1 101 ? -2.465 -9.942 16.729 1.00 87.69 101 ILE A N 1
ATOM 779 C CA . ILE A 1 101 ? -3.302 -10.592 15.709 1.00 87.69 101 ILE A CA 1
ATOM 780 C C . ILE A 1 101 ? -3.368 -9.758 14.423 1.00 87.69 101 ILE A C 1
ATOM 782 O O . ILE A 1 101 ? -3.224 -10.299 13.325 1.00 87.69 101 ILE A O 1
ATOM 786 N N . LEU A 1 102 ? -3.567 -8.443 14.533 1.00 84.62 102 LEU A N 1
ATOM 787 C CA . LEU A 1 102 ? -3.641 -7.561 13.367 1.00 84.62 102 LEU A CA 1
ATOM 788 C C . LEU A 1 102 ? -2.314 -7.512 12.604 1.00 84.62 102 LEU A C 1
ATOM 790 O O . LEU A 1 102 ? -2.321 -7.636 11.378 1.00 84.62 102 LEU A O 1
ATOM 794 N N . PHE A 1 103 ? -1.186 -7.412 13.310 1.00 88.12 103 PHE A N 1
ATOM 795 C CA . PHE A 1 103 ? 0.147 -7.464 12.711 1.00 88.12 103 PHE A CA 1
ATOM 796 C C . PHE A 1 103 ? 0.445 -8.817 12.074 1.00 88.12 103 PHE A C 1
ATOM 798 O O . PHE A 1 103 ? 1.028 -8.848 10.996 1.00 88.12 103 PHE A O 1
ATOM 805 N N . PHE A 1 104 ? 0.002 -9.924 12.673 1.00 91.25 104 PHE A N 1
ATOM 806 C CA . PHE A 1 104 ? 0.142 -11.248 12.068 1.00 91.25 104 PHE A CA 1
ATOM 807 C C . PHE A 1 104 ? -0.563 -11.315 10.704 1.00 91.25 104 PHE A C 1
ATOM 809 O O . PHE A 1 104 ? 0.047 -11.662 9.691 1.00 91.25 104 PHE A O 1
ATOM 816 N N . PHE A 1 105 ? -1.832 -10.899 10.638 1.00 88.56 105 PHE A N 1
ATOM 817 C CA . PHE A 1 105 ? -2.589 -10.888 9.382 1.00 88.56 105 PHE A CA 1
ATOM 818 C C . PHE A 1 105 ? -2.083 -9.855 8.369 1.00 88.56 105 PHE A C 1
ATOM 820 O O . PHE A 1 105 ? -2.200 -10.088 7.163 1.00 88.56 105 PHE A O 1
ATOM 827 N N . ALA A 1 106 ? -1.538 -8.732 8.834 1.00 87.06 106 ALA A N 1
ATOM 828 C CA . ALA A 1 106 ? -0.861 -7.754 7.992 1.00 87.06 106 ALA A CA 1
ATOM 829 C C . ALA A 1 106 ? 0.436 -8.327 7.406 1.00 87.06 106 ALA A C 1
ATOM 831 O O . ALA A 1 106 ? 0.651 -8.229 6.201 1.00 87.06 106 ALA A O 1
ATOM 832 N N . GLY A 1 107 ? 1.248 -8.998 8.225 1.00 88.25 107 GLY A N 1
ATOM 833 C CA . GLY A 1 107 ? 2.475 -9.674 7.805 1.00 88.25 107 GLY A CA 1
ATOM 834 C C . GLY A 1 107 ? 2.215 -10.748 6.753 1.00 88.25 107 GLY A C 1
ATOM 835 O O . GLY A 1 107 ? 2.916 -10.796 5.745 1.00 88.25 107 GLY A O 1
ATOM 836 N N . LEU A 1 108 ? 1.142 -11.534 6.910 1.00 92.81 108 LEU A N 1
ATOM 837 C CA . LEU A 1 108 ? 0.692 -12.463 5.866 1.00 92.81 108 LEU A CA 1
ATOM 838 C C . LEU A 1 108 ? 0.396 -11.740 4.547 1.00 92.81 108 LEU A C 1
ATOM 840 O O . LEU A 1 108 ? 0.771 -12.230 3.488 1.00 92.81 108 LEU A O 1
ATOM 844 N N . GLY A 1 109 ? -0.232 -10.565 4.598 1.00 87.50 109 GLY A N 1
ATOM 845 C CA . GLY A 1 109 ? -0.459 -9.742 3.411 1.00 87.50 109 GLY A CA 1
ATOM 846 C C . GLY A 1 109 ? 0.857 -9.293 2.779 1.00 87.50 109 GLY A C 1
ATOM 847 O O . GLY A 1 109 ? 1.068 -9.490 1.586 1.00 87.50 109 GLY A O 1
ATOM 848 N N . GLY A 1 110 ? 1.775 -8.777 3.599 1.00 87.75 110 GLY A N 1
ATOM 849 C CA . GLY A 1 110 ? 3.102 -8.334 3.166 1.00 87.75 110 GLY A CA 1
ATOM 850 C C . GLY A 1 110 ? 3.955 -9.448 2.559 1.00 87.75 110 GLY A C 1
ATOM 851 O O . GLY A 1 110 ? 4.787 -9.171 1.703 1.00 87.75 110 GLY A O 1
ATOM 852 N N . MET A 1 111 ? 3.715 -10.704 2.941 1.00 93.00 111 MET A N 1
ATOM 853 C CA . MET A 1 111 ? 4.328 -11.874 2.313 1.00 93.00 111 MET A CA 1
ATOM 854 C C . MET A 1 111 ? 3.623 -12.249 1.002 1.00 93.00 111 MET A C 1
ATOM 856 O O . MET A 1 111 ? 4.273 -12.415 -0.029 1.00 93.00 111 MET A O 1
ATOM 860 N N . LEU A 1 112 ? 2.292 -12.374 1.023 1.00 91.81 112 LEU A N 1
ATOM 861 C CA . LEU A 1 112 ? 1.501 -12.869 -0.109 1.00 91.81 112 LEU A CA 1
ATOM 862 C C . LEU A 1 112 ? 1.471 -11.901 -1.296 1.00 91.81 112 LEU A C 1
ATOM 864 O O . LEU A 1 112 ? 1.419 -12.358 -2.435 1.00 91.81 112 LEU A O 1
ATOM 868 N N . GLY A 1 113 ? 1.517 -10.591 -1.050 1.00 89.94 113 GLY A N 1
ATOM 869 C CA . GLY A 1 113 ? 1.495 -9.564 -2.092 1.00 89.94 113 GLY A CA 1
ATOM 870 C C . GLY A 1 113 ? 2.683 -9.676 -3.052 1.00 89.94 113 GLY A C 1
ATOM 871 O O . GLY A 1 113 ? 2.493 -10.065 -4.207 1.00 89.94 113 GLY A O 1
ATOM 872 N N . PRO A 1 114 ? 3.918 -9.398 -2.592 1.00 92.00 114 PRO A N 1
ATOM 873 C CA . PRO A 1 114 ? 5.124 -9.518 -3.408 1.00 92.00 114 PRO A CA 1
ATOM 874 C C . PRO A 1 114 ? 5.347 -10.927 -3.952 1.00 92.00 114 PRO A C 1
ATOM 876 O O . PRO A 1 114 ? 5.766 -11.068 -5.100 1.00 92.00 114 PRO A O 1
ATOM 879 N N . TRP A 1 115 ? 5.049 -11.966 -3.163 1.00 93.88 115 TRP A N 1
ATOM 880 C CA . TRP A 1 115 ? 5.167 -13.352 -3.618 1.00 93.88 115 TRP A CA 1
ATOM 881 C C . TRP A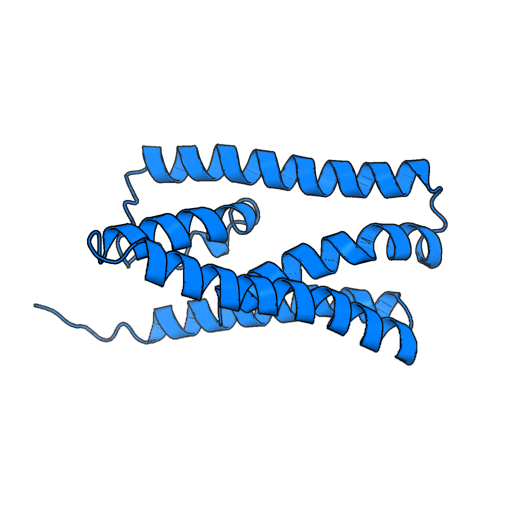 1 115 ? 4.212 -13.658 -4.777 1.00 93.88 115 TRP A C 1
ATOM 883 O O . TRP A 1 115 ? 4.626 -14.252 -5.774 1.00 93.88 115 TRP A O 1
ATOM 893 N N . GLY A 1 116 ? 2.955 -13.215 -4.683 1.00 90.62 116 GLY A N 1
ATOM 894 C CA . GLY A 1 116 ? 1.954 -13.393 -5.732 1.00 90.62 116 GLY A CA 1
ATOM 895 C C . GLY A 1 116 ? 2.335 -12.661 -7.016 1.00 90.62 116 GLY A C 1
ATOM 896 O O . GLY A 1 116 ? 2.312 -13.264 -8.091 1.00 90.62 116 GLY A O 1
ATOM 897 N N . VAL A 1 117 ? 2.763 -11.398 -6.904 1.00 90.75 117 VAL A N 1
ATOM 898 C CA . VAL A 1 117 ? 3.266 -10.621 -8.050 1.00 90.75 117 VAL A CA 1
ATOM 899 C C . VAL A 1 117 ? 4.459 -11.330 -8.688 1.00 90.75 117 VAL A C 1
ATOM 901 O O . VAL A 1 117 ? 4.459 -11.534 -9.899 1.00 90.75 117 VAL A O 1
ATOM 904 N N . GLY A 1 118 ? 5.428 -11.780 -7.887 1.00 90.56 118 GLY A N 1
ATOM 905 C CA . GLY A 1 118 ? 6.625 -12.459 -8.380 1.00 90.56 118 GLY A CA 1
ATOM 906 C C . GLY A 1 118 ? 6.339 -13.788 -9.068 1.00 90.56 118 GLY A C 1
ATOM 907 O O . GLY A 1 118 ? 6.916 -14.079 -10.117 1.00 90.56 118 GLY A O 1
ATOM 908 N N . ARG A 1 119 ? 5.408 -14.590 -8.538 1.00 92.69 119 ARG A N 1
ATOM 909 C CA . ARG A 1 119 ? 5.022 -15.854 -9.177 1.00 92.69 119 ARG A CA 1
ATOM 910 C C . ARG A 1 119 ? 4.325 -15.653 -10.509 1.00 92.69 119 ARG A C 1
ATOM 912 O O . ARG A 1 119 ? 4.675 -16.341 -11.466 1.00 92.69 119 ARG A O 1
ATOM 919 N N . VAL A 1 120 ? 3.397 -14.706 -10.598 1.00 91.00 120 VAL A N 1
ATOM 920 C CA . VAL A 1 120 ? 2.739 -14.392 -11.873 1.00 91.00 120 VAL A CA 1
ATOM 921 C C . VAL A 1 120 ? 3.736 -13.758 -12.847 1.00 91.00 120 VAL A C 1
ATOM 923 O O . VAL A 1 120 ? 3.755 -14.132 -14.018 1.00 91.00 120 VAL A O 1
ATOM 926 N N . ALA A 1 121 ? 4.630 -12.892 -12.362 1.00 90.50 121 ALA A N 1
ATOM 927 C CA . ALA A 1 121 ? 5.666 -12.263 -13.174 1.00 90.50 121 ALA A CA 1
ATOM 928 C C . ALA A 1 121 ? 6.645 -13.276 -13.789 1.00 90.50 121 ALA A C 1
ATOM 930 O O . ALA A 1 121 ? 7.008 -13.134 -14.955 1.00 90.50 121 ALA A O 1
ATOM 931 N N . HIS A 1 122 ? 7.041 -14.311 -13.042 1.00 89.44 122 HIS A N 1
ATOM 932 C CA . HIS A 1 122 ? 7.937 -15.357 -13.543 1.00 89.44 122 HIS A CA 1
ATOM 933 C C . HIS A 1 122 ? 7.278 -16.241 -14.613 1.00 89.44 122 HIS A C 1
ATOM 935 O O . HIS A 1 122 ? 7.953 -16.702 -15.527 1.00 89.44 122 HIS A O 1
ATOM 941 N N . LEU A 1 123 ? 5.973 -16.510 -14.497 1.00 90.06 123 LEU A N 1
ATOM 942 C CA . LEU A 1 123 ? 5.264 -17.413 -15.412 1.00 90.06 123 LEU A CA 1
ATOM 943 C C . LEU A 1 123 ? 4.749 -16.708 -16.673 1.00 90.06 123 LEU A C 1
ATOM 945 O O . LEU A 1 123 ? 4.808 -17.273 -17.759 1.00 90.06 123 LEU A O 1
ATOM 949 N N . TYR A 1 124 ? 4.246 -15.482 -16.529 1.00 87.88 124 TYR A N 1
ATOM 950 C CA . TYR A 1 124 ? 3.496 -14.773 -17.572 1.00 87.88 124 TYR A CA 1
ATOM 951 C C . TYR A 1 124 ? 4.058 -13.374 -17.880 1.00 87.88 124 TYR A C 1
ATOM 953 O O . TYR A 1 124 ? 3.442 -12.600 -18.619 1.00 87.88 124 TYR A O 1
ATOM 961 N N . GLY A 1 125 ? 5.216 -13.029 -17.311 1.00 86.81 125 GLY A N 1
ATOM 962 C CA . GLY A 1 125 ? 5.875 -11.737 -17.473 1.00 86.81 125 GLY A CA 1
ATOM 963 C C . GLY A 1 125 ? 5.404 -10.666 -16.483 1.00 86.81 125 GLY A C 1
ATOM 964 O O . GLY A 1 125 ? 4.302 -10.682 -15.944 1.00 86.81 125 GLY A O 1
ATOM 965 N N . ILE A 1 126 ? 6.246 -9.660 -16.259 1.00 86.25 126 ILE A N 1
ATOM 966 C CA . ILE A 1 126 ? 6.021 -8.616 -15.241 1.00 86.25 126 ILE A CA 1
ATOM 967 C C . ILE A 1 126 ? 4.750 -7.785 -15.492 1.00 86.25 126 ILE A C 1
ATOM 969 O O . ILE A 1 126 ? 4.108 -7.332 -14.544 1.00 86.25 126 ILE A O 1
ATOM 973 N N . LYS A 1 127 ? 4.329 -7.636 -16.757 1.00 82.50 127 LYS A N 1
ATOM 974 C CA . LYS A 1 127 ? 3.079 -6.941 -17.115 1.00 82.50 127 LYS A CA 1
ATOM 975 C C . LYS A 1 127 ? 1.850 -7.576 -16.463 1.00 82.50 127 LYS A C 1
ATOM 977 O O . LYS A 1 127 ? 1.008 -6.856 -15.938 1.00 82.50 127 LYS A O 1
ATOM 982 N N . THR A 1 128 ? 1.754 -8.903 -16.490 1.00 83.12 128 THR A N 1
ATOM 983 C CA . THR A 1 128 ? 0.634 -9.647 -15.893 1.00 83.12 128 THR A CA 1
ATOM 984 C C . THR A 1 128 ? 0.811 -9.794 -14.384 1.00 83.12 128 THR A C 1
ATOM 986 O O . THR A 1 128 ? -0.176 -9.733 -13.655 1.00 83.12 128 THR A O 1
ATOM 989 N N . GLY A 1 129 ? 2.055 -9.868 -13.893 1.00 83.81 129 GLY A N 1
ATOM 990 C CA . GLY A 1 129 ? 2.361 -9.828 -12.458 1.00 83.81 129 GLY A CA 1
ATOM 991 C C . GLY A 1 129 ? 1.790 -8.593 -11.759 1.00 83.81 129 GLY A C 1
ATOM 992 O O . GLY A 1 129 ? 1.190 -8.702 -10.691 1.00 83.81 129 GLY A O 1
ATOM 993 N N . MET A 1 130 ? 1.865 -7.426 -12.402 1.00 86.94 130 MET A N 1
ATOM 994 C CA . MET A 1 130 ? 1.315 -6.178 -11.857 1.00 86.94 130 MET A CA 1
ATOM 995 C C . MET A 1 130 ? -0.221 -6.100 -11.840 1.00 86.94 130 MET A C 1
ATOM 997 O O . MET A 1 130 ? -0.765 -5.139 -11.299 1.00 86.94 130 MET A O 1
ATOM 1001 N N . LEU A 1 131 ? -0.942 -7.098 -12.366 1.00 85.81 131 LEU A N 1
ATOM 1002 C CA . LEU A 1 131 ? -2.399 -7.204 -12.200 1.00 85.81 131 LEU A CA 1
ATOM 1003 C C . LEU A 1 131 ? -2.800 -7.853 -10.867 1.00 85.81 131 LEU A C 1
ATOM 1005 O O . LEU A 1 131 ? -3.956 -7.749 -10.461 1.00 85.81 131 LEU A O 1
ATOM 1009 N N . VAL A 1 132 ? -1.858 -8.476 -10.154 1.00 86.12 132 VAL A N 1
ATOM 1010 C CA . VAL A 1 132 ? -2.111 -9.120 -8.857 1.00 86.12 132 VAL A CA 1
ATOM 1011 C C . VAL A 1 132 ? -2.560 -8.120 -7.775 1.00 86.12 132 VAL A C 1
ATOM 1013 O O . VAL A 1 132 ? -3.545 -8.406 -7.090 1.00 86.12 132 VAL A O 1
ATOM 1016 N N . PRO A 1 133 ? -1.945 -6.932 -7.604 1.00 84.94 133 PRO A N 1
ATOM 1017 C CA . PRO A 1 133 ? -2.375 -6.001 -6.562 1.00 84.94 133 PRO A CA 1
ATOM 1018 C C . PRO A 1 133 ? -3.798 -5.435 -6.746 1.00 84.94 133 PRO A C 1
ATOM 1020 O O . PRO A 1 133 ? -4.539 -5.402 -5.761 1.00 84.94 133 PRO A O 1
ATOM 1023 N N . PRO A 1 134 ? -4.256 -5.068 -7.963 1.00 81.56 134 PRO A N 1
ATOM 1024 C CA . PRO A 1 134 ? -5.666 -4.749 -8.206 1.00 81.56 134 PRO A CA 1
ATOM 1025 C C . PRO A 1 134 ? -6.648 -5.857 -7.797 1.00 81.56 134 PRO A C 1
ATOM 1027 O O . PRO A 1 134 ? -7.735 -5.557 -7.306 1.00 81.56 134 PRO A O 1
ATOM 1030 N N . ILE 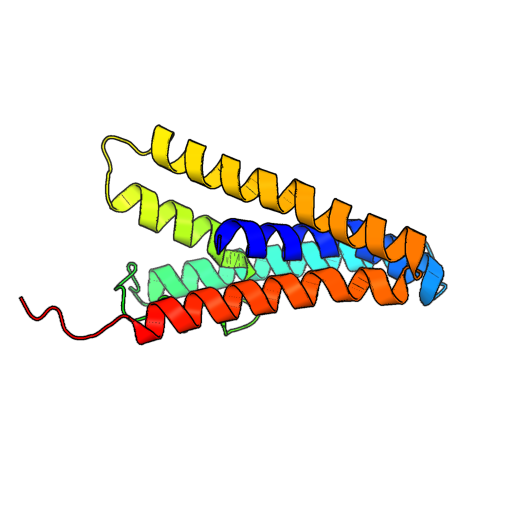A 1 135 ? -6.279 -7.136 -7.931 1.00 84.56 135 ILE A N 1
ATOM 1031 C CA . ILE A 1 135 ? -7.127 -8.259 -7.494 1.00 84.56 135 ILE A CA 1
ATOM 1032 C C . ILE A 1 135 ? -7.292 -8.258 -5.971 1.00 84.56 135 ILE A C 1
ATOM 1034 O O . ILE A 1 135 ? -8.407 -8.411 -5.469 1.00 84.56 135 ILE A O 1
ATOM 1038 N N . PHE A 1 136 ? -6.216 -8.013 -5.223 1.00 83.50 136 PHE A N 1
ATOM 1039 C CA . PHE A 1 136 ? -6.297 -7.865 -3.769 1.00 83.50 136 PHE A CA 1
ATOM 1040 C C . PHE A 1 136 ? -7.163 -6.666 -3.347 1.00 83.50 136 PHE A C 1
ATOM 1042 O O . PHE A 1 136 ? -7.919 -6.772 -2.379 1.00 83.50 136 PHE A O 1
ATOM 1049 N N . LEU A 1 137 ? -7.144 -5.562 -4.103 1.00 79.75 137 LEU A N 1
ATOM 1050 C CA . LEU A 1 137 ? -8.057 -4.435 -3.875 1.00 79.75 137 LEU A CA 1
ATOM 1051 C C . LEU A 1 137 ? -9.524 -4.811 -4.132 1.00 79.75 137 LEU A C 1
ATOM 1053 O O . LEU A 1 137 ? -10.391 -4.433 -3.346 1.00 79.75 137 LEU A O 1
ATOM 1057 N N . MET A 1 138 ? -9.817 -5.609 -5.163 1.00 80.62 138 MET A N 1
ATOM 1058 C CA . MET A 1 138 ? -11.177 -6.119 -5.398 1.00 80.62 138 MET A CA 1
ATOM 1059 C C . MET A 1 138 ? -11.663 -7.017 -4.251 1.00 80.62 138 MET A C 1
ATOM 1061 O O . MET A 1 138 ? -12.823 -6.922 -3.849 1.00 80.62 138 MET A O 1
ATOM 1065 N N . ILE A 1 139 ? -10.782 -7.845 -3.678 1.00 81.75 139 ILE A N 1
ATOM 1066 C CA . ILE A 1 139 ? -11.088 -8.660 -2.489 1.00 81.75 139 ILE A CA 1
ATOM 1067 C C . ILE A 1 139 ? -11.387 -7.763 -1.282 1.00 81.75 139 ILE A C 1
ATOM 1069 O O . ILE A 1 139 ? -12.329 -8.013 -0.533 1.00 81.75 139 ILE A O 1
ATOM 1073 N N . LEU A 1 140 ? -10.621 -6.690 -1.090 1.00 78.44 140 LEU A N 1
ATOM 1074 C CA . LEU A 1 140 ? -10.898 -5.727 -0.029 1.00 78.44 140 LEU A CA 1
ATOM 1075 C C . LEU A 1 140 ? -12.284 -5.087 -0.204 1.00 78.44 140 LEU A C 1
ATOM 1077 O O . LEU A 1 140 ? -13.091 -5.127 0.727 1.00 78.44 140 LEU A O 1
ATOM 1081 N N . VAL A 1 141 ? -12.596 -4.575 -1.396 1.00 76.31 141 VAL A N 1
ATOM 1082 C CA . VAL A 1 141 ? -13.903 -3.965 -1.695 1.00 76.31 141 VAL A CA 1
ATOM 1083 C C . VAL A 1 141 ? -15.045 -4.966 -1.501 1.00 76.31 141 VAL A C 1
ATOM 1085 O O . VAL A 1 141 ? -16.065 -4.615 -0.907 1.00 76.31 141 VAL A O 1
ATOM 1088 N N . SER A 1 142 ? -14.875 -6.225 -1.914 1.00 74.69 142 SER A N 1
ATOM 1089 C CA . SER A 1 142 ? -15.904 -7.252 -1.723 1.00 74.69 142 SER A CA 1
ATOM 1090 C C . SER A 1 142 ? -16.132 -7.571 -0.244 1.00 74.69 142 SER A C 1
ATOM 1092 O O . SER A 1 142 ? -17.285 -7.665 0.179 1.00 74.69 142 SER A O 1
ATOM 1094 N N . THR A 1 143 ? -15.078 -7.644 0.579 1.00 72.62 143 THR A N 1
ATOM 1095 C CA . THR A 1 143 ? -15.247 -7.835 2.030 1.00 72.62 143 THR A CA 1
ATOM 1096 C C . THR A 1 143 ? -16.006 -6.679 2.682 1.00 72.62 143 THR A C 1
ATOM 1098 O O . THR A 1 143 ? -16.882 -6.914 3.515 1.00 72.62 143 THR A O 1
ATOM 1101 N N . LEU A 1 144 ? -15.740 -5.441 2.264 1.00 69.00 144 LEU A N 1
ATOM 1102 C CA . LEU A 1 144 ? -16.455 -4.260 2.751 1.00 69.00 144 LEU A CA 1
ATOM 1103 C C . LEU A 1 144 ? -17.922 -4.275 2.316 1.00 69.00 144 LEU A C 1
ATOM 1105 O O . LEU A 1 144 ? -18.812 -4.004 3.121 1.00 69.00 144 LEU A O 1
ATOM 1109 N N . PHE A 1 145 ? -18.185 -4.663 1.069 1.00 69.81 145 PHE A N 1
ATOM 1110 C CA . PHE A 1 145 ? -19.536 -4.789 0.535 1.00 69.81 145 PHE A CA 1
ATOM 1111 C C . PHE A 1 145 ? -20.354 -5.870 1.260 1.00 69.81 145 PHE A C 1
ATOM 1113 O O . PHE A 1 145 ? -21.515 -5.641 1.601 1.00 69.81 145 PHE A O 1
ATOM 1120 N N . 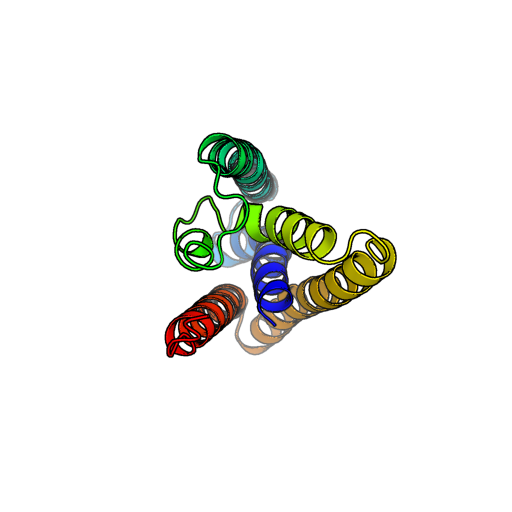ILE A 1 146 ? -19.749 -7.023 1.569 1.00 68.88 146 ILE A N 1
ATOM 1121 C CA . ILE A 1 146 ? -20.392 -8.098 2.345 1.00 68.88 146 ILE A CA 1
ATOM 1122 C C . ILE A 1 146 ? -20.742 -7.613 3.757 1.00 68.88 146 ILE A C 1
ATOM 1124 O O . ILE A 1 146 ? -21.868 -7.818 4.216 1.00 68.88 146 ILE A O 1
ATOM 1128 N N . ILE A 1 147 ? -19.819 -6.918 4.428 1.00 66.00 147 ILE A N 1
ATOM 1129 C CA . ILE A 1 147 ? -20.074 -6.318 5.748 1.00 66.00 147 ILE A CA 1
ATOM 1130 C C . ILE A 1 147 ? -21.214 -5.289 5.669 1.00 66.00 147 ILE A C 1
ATOM 1132 O O . ILE A 1 147 ? -22.037 -5.212 6.582 1.00 66.00 147 ILE A O 1
ATOM 1136 N N . GLY A 1 148 ? -21.311 -4.542 4.567 1.00 61.84 148 GLY A N 1
ATOM 1137 C CA . GLY A 1 148 ? -22.398 -3.591 4.322 1.00 61.84 148 GLY A CA 1
ATOM 1138 C C . GLY A 1 148 ? -23.764 -4.232 4.168 1.00 61.84 148 GLY A C 1
ATOM 1139 O O . GLY A 1 148 ? -24.749 -3.714 4.690 1.00 61.84 148 GLY A O 1
ATOM 1140 N N . ARG A 1 149 ? -23.825 -5.386 3.500 1.00 61.25 149 ARG A N 1
ATOM 1141 C CA . ARG A 1 149 ? -25.080 -6.113 3.262 1.00 61.25 149 ARG A CA 1
ATOM 1142 C C . ARG A 1 149 ? -25.592 -6.866 4.485 1.00 61.25 149 ARG A C 1
ATOM 1144 O O . ARG A 1 149 ? -26.798 -7.064 4.594 1.00 61.25 149 ARG A O 1
ATOM 1151 N N . ASN A 1 150 ? -24.717 -7.249 5.415 1.00 54.91 150 ASN A N 1
ATOM 1152 C CA . ASN A 1 150 ? -25.101 -8.020 6.603 1.00 54.91 150 ASN A CA 1
ATOM 1153 C C . ASN A 1 150 ? -25.730 -7.180 7.734 1.00 54.91 150 ASN A C 1
ATOM 1155 O O . ASN A 1 150 ? -25.991 -7.696 8.817 1.00 54.91 150 ASN A O 1
ATOM 1159 N N . LYS A 1 151 ? -26.031 -5.896 7.494 1.00 48.72 151 LYS A N 1
ATOM 1160 C CA . LYS A 1 151 ? -26.769 -5.030 8.427 1.00 48.72 151 LYS A CA 1
ATOM 1161 C C . LYS A 1 151 ? -28.294 -5.178 8.307 1.00 48.72 151 LYS A C 1
ATOM 1163 O O . LYS A 1 151 ? -29.008 -4.182 8.196 1.00 48.72 151 LYS A O 1
ATOM 1168 N N . LYS A 1 152 ? -28.834 -6.400 8.391 1.00 41.22 152 LYS A N 1
ATOM 1169 C CA . LYS A 1 152 ? -30.232 -6.536 8.835 1.00 41.22 152 LYS A CA 1
ATOM 1170 C C . LYS A 1 152 ? -30.277 -6.234 10.335 1.00 41.22 152 LYS A C 1
ATOM 1172 O O . LYS A 1 152 ? -29.910 -7.070 11.145 1.00 41.22 152 LYS A O 1
ATOM 1177 N N . VAL A 1 153 ? -30.663 -4.994 10.643 1.00 46.44 153 VAL A N 1
ATOM 1178 C CA . VAL A 1 153 ? -31.416 -4.547 11.826 1.00 46.44 153 VAL A CA 1
ATOM 1179 C C . VAL A 1 153 ? -3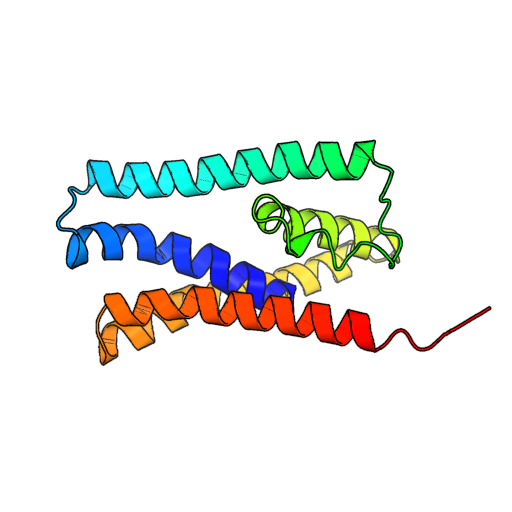1.170 -5.373 13.096 1.00 46.44 153 VAL A C 1
ATOM 1181 O O . VAL A 1 153 ? -31.924 -6.288 13.402 1.00 46.44 153 VAL A O 1
ATOM 1184 N N . VAL A 1 154 ? -30.177 -4.978 13.893 1.00 36.81 154 VAL A N 1
ATOM 1185 C CA . VAL A 1 154 ? -30.280 -5.145 15.349 1.00 36.81 154 VAL A CA 1
ATOM 1186 C C . VAL A 1 154 ? -30.641 -3.768 15.889 1.00 36.81 154 VAL A C 1
ATOM 1188 O O . VAL A 1 154 ? -29.769 -2.961 16.198 1.00 36.81 154 VAL A O 1
ATOM 1191 N N . LYS A 1 155 ? -31.947 -3.474 15.876 1.00 29.97 155 LYS A N 1
ATOM 1192 C CA . LYS A 1 155 ? -32.526 -2.467 16.764 1.00 29.97 155 LYS A CA 1
ATOM 1193 C C . LYS A 1 155 ? -32.426 -3.059 18.168 1.00 29.97 155 LYS A C 1
ATOM 1195 O O . LYS A 1 155 ? -33.056 -4.084 18.419 1.00 29.97 155 LYS A O 1
ATOM 1200 N N . VAL A 1 156 ? -31.592 -2.464 19.013 1.00 34.19 156 VAL A N 1
ATOM 1201 C CA . VAL A 1 156 ? -31.797 -2.507 20.465 1.00 34.19 156 VAL A CA 1
ATOM 1202 C C . VAL A 1 156 ? -32.565 -1.248 20.813 1.00 34.19 156 VAL A C 1
ATOM 1204 O O . VAL A 1 156 ? -32.168 -0.189 20.273 1.00 34.19 156 VAL A O 1
#

Secondary structure (DSSP, 8-state):
-HHHHHHHHHHHHHHHHHHHHHHHH---HHHHHHHHHHHHHHHHHHHHHHHHHHHHTT----TTTTTTGGGSTTSGGGHHHHHHHHHHHH-GGGHHHHHHHHHHHHHHHHHHHHHHHHHHHHHH-HHHHTTHHHHHHHHHHHHHHHHHHT------